Protein AF-A0A520G5V6-F1 (afdb_monomer)

Nearest PDB structures (foldseek):
  8j1g-assembly1_B  TM=3.583E-01  e=1.622E+00  Pseudomonas veronii

Mean predicted aligned error: 6.45 Å

Sequence (136 aa):
MSGLYSGSQRVTHGFELHCASPEGSSPAEPNNLEINFSGGDNFHLTTLTKAVCTDTAAIQQPPSAPFDTFDGAGTGTFNGQPAAITFTFTDGGEPGNPNDTALFIITQAGQTVVSCGEAPLTFGNHQAHKATGSKQ

pLDDT: mean 86.4, std 15.44, range [33.69, 98.69]

Radius of gyration: 15.22 Å; Cα contacts (8 Å, |Δi|>4): 307; chains: 1; bounding box: 38×39×38 Å

Structure (mmCIF, N/CA/C/O backbone):
data_AF-A0A520G5V6-F1
#
_entry.id   AF-A0A520G5V6-F1
#
loop_
_atom_site.group_PDB
_atom_site.id
_atom_site.type_symbol
_atom_site.label_atom_id
_atom_site.label_alt_id
_atom_site.label_comp_id
_atom_site.label_asym_id
_atom_site.label_entity_id
_atom_site.label_seq_id
_atom_site.pdbx_PDB_ins_code
_atom_site.Cartn_x
_atom_site.Cartn_y
_atom_site.Cartn_z
_atom_site.occupancy
_atom_site.B_iso_or_equiv
_atom_site.auth_seq_id
_atom_site.auth_comp_id
_atom_site.auth_asym_id
_atom_site.auth_atom_id
_atom_site.pdbx_PDB_model_num
ATOM 1 N N . MET A 1 1 ? -16.412 9.996 18.252 1.00 33.69 1 MET A N 1
ATOM 2 C CA . MET A 1 1 ? -15.434 11.096 18.143 1.00 33.69 1 MET A CA 1
ATOM 3 C C . MET A 1 1 ? -14.236 10.512 17.402 1.00 33.69 1 MET A C 1
ATOM 5 O O . MET A 1 1 ? -13.410 9.868 18.027 1.00 33.69 1 MET A O 1
ATOM 9 N N . SER A 1 2 ? -14.241 10.560 16.068 1.00 42.12 2 SER A N 1
ATOM 10 C CA . SER A 1 2 ? -13.160 10.018 15.233 1.00 42.12 2 SER A CA 1
ATOM 11 C C . SER A 1 2 ? -12.057 11.067 15.153 1.00 42.12 2 SER A C 1
ATOM 13 O O . SER A 1 2 ? -12.166 12.033 14.400 1.00 42.12 2 SER A O 1
ATOM 15 N N . GLY A 1 3 ? -11.049 10.935 16.011 1.00 55.25 3 GLY A N 1
ATOM 16 C CA . GLY A 1 3 ? -9.831 11.721 15.881 1.00 55.25 3 GLY A CA 1
ATOM 17 C C . GLY A 1 3 ? -9.056 11.218 14.671 1.00 55.25 3 GLY A C 1
ATOM 18 O O . GLY A 1 3 ? -8.812 10.021 14.563 1.00 55.25 3 GLY A O 1
ATOM 19 N N . LEU A 1 4 ? -8.689 12.120 13.764 1.00 57.88 4 LEU A N 1
ATOM 20 C CA . LEU A 1 4 ? -7.636 11.841 12.794 1.00 57.88 4 LEU A CA 1
ATOM 21 C C . LEU A 1 4 ? -6.352 11.588 13.586 1.00 57.88 4 LEU A C 1
ATOM 23 O O . LEU A 1 4 ? -5.939 12.462 14.355 1.00 57.88 4 LEU A O 1
ATOM 27 N N . TYR A 1 5 ? -5.724 10.426 13.416 1.00 59.94 5 TYR A N 1
ATOM 28 C CA . TYR A 1 5 ? -4.420 10.163 14.022 1.00 59.94 5 TYR A CA 1
ATOM 29 C C . TYR A 1 5 ? -3.412 11.184 13.469 1.00 59.94 5 TYR A C 1
ATOM 31 O O . TYR A 1 5 ? -3.027 11.124 12.305 1.00 59.94 5 TYR A O 1
ATOM 39 N N . SER A 1 6 ? -3.049 12.173 14.293 1.00 54.84 6 SER A N 1
ATOM 40 C CA . SER A 1 6 ? -2.162 13.288 13.940 1.00 54.84 6 SER A CA 1
ATOM 41 C C . SER A 1 6 ? -1.022 13.359 14.957 1.00 54.84 6 SER A C 1
ATOM 43 O O . SER A 1 6 ? -1.261 13.639 16.131 1.00 54.84 6 SER A O 1
ATOM 45 N N . GLY A 1 7 ? 0.214 13.088 14.528 1.00 65.06 7 GLY A N 1
ATOM 46 C CA . GLY A 1 7 ? 1.412 13.153 15.373 1.00 65.06 7 GLY A CA 1
ATOM 47 C C . GLY A 1 7 ? 2.575 12.304 14.845 1.00 65.06 7 GLY A C 1
ATOM 48 O O . GLY A 1 7 ? 2.397 11.499 13.934 1.00 65.06 7 GLY A O 1
ATOM 49 N N . SER A 1 8 ? 3.769 12.467 15.427 1.00 70.12 8 SER A N 1
ATOM 50 C CA . SER A 1 8 ? 4.944 11.637 15.118 1.00 70.12 8 SER A CA 1
ATOM 51 C C . SER A 1 8 ? 4.817 10.266 15.782 1.00 70.12 8 SER A C 1
ATOM 53 O O . SER A 1 8 ? 5.348 10.033 16.868 1.00 70.12 8 SER A O 1
ATOM 55 N N . GLN A 1 9 ? 4.076 9.367 15.143 1.00 85.31 9 GLN A N 1
ATOM 56 C CA . GLN A 1 9 ? 3.947 7.974 15.557 1.00 85.31 9 GLN A CA 1
ATOM 57 C C . GLN A 1 9 ? 4.876 7.097 14.717 1.00 85.31 9 GLN A C 1
ATOM 59 O O . GLN A 1 9 ? 5.009 7.306 13.512 1.00 85.31 9 GLN A O 1
ATOM 64 N N . ARG A 1 10 ? 5.516 6.097 15.336 1.00 90.69 10 ARG A N 1
ATOM 65 C CA . ARG A 1 10 ? 6.250 5.095 14.557 1.00 90.69 10 ARG A CA 1
ATOM 66 C C . ARG A 1 10 ? 5.232 4.185 13.879 1.00 90.69 10 ARG A C 1
ATOM 68 O O . ARG A 1 10 ? 4.435 3.540 14.560 1.00 90.69 10 ARG A O 1
ATOM 75 N N . VAL A 1 11 ? 5.309 4.143 12.557 1.00 93.88 11 VAL A N 1
ATOM 76 C CA . VAL A 1 11 ? 4.540 3.253 11.691 1.00 93.88 11 VAL A CA 1
ATOM 77 C C . VAL A 1 11 ? 5.486 2.185 11.158 1.00 93.88 11 VAL A C 1
ATOM 79 O O . VAL A 1 11 ? 6.629 2.481 10.813 1.00 93.88 11 VAL A O 1
ATOM 82 N N . THR A 1 12 ? 5.027 0.942 11.119 1.00 96.00 12 THR A N 1
ATOM 83 C CA . THR A 1 12 ? 5.738 -0.163 10.467 1.00 96.00 12 THR A CA 1
ATOM 84 C C . THR A 1 12 ? 4.767 -0.995 9.668 1.00 96.00 12 THR A C 1
ATOM 86 O O . THR A 1 12 ? 3.623 -1.153 10.087 1.00 96.00 12 THR A O 1
ATOM 89 N N . HIS A 1 13 ? 5.238 -1.611 8.599 1.00 97.25 13 HIS A N 1
A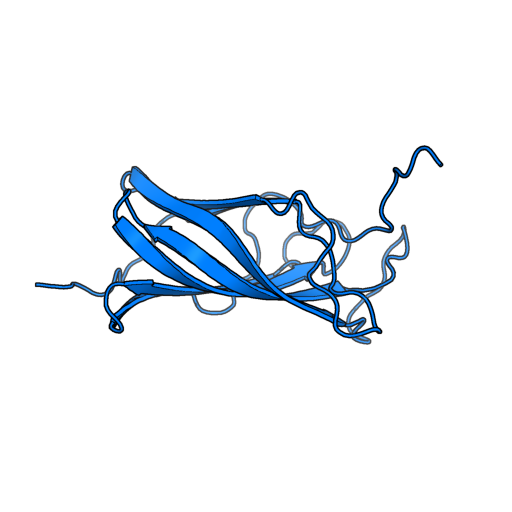TOM 90 C CA . HIS A 1 13 ? 4.424 -2.488 7.777 1.00 97.25 13 HIS A CA 1
ATOM 91 C C . HIS A 1 13 ? 5.215 -3.699 7.300 1.00 97.25 13 HIS A C 1
ATOM 93 O O . HIS A 1 13 ? 6.445 -3.692 7.280 1.00 97.25 13 HIS A O 1
ATOM 99 N N . GLY A 1 14 ? 4.480 -4.748 6.954 1.00 97.62 14 GLY A N 1
ATOM 100 C CA . GLY A 1 14 ? 4.992 -5.949 6.307 1.00 97.62 14 GLY A CA 1
ATOM 101 C C . GLY A 1 14 ? 3.966 -6.442 5.298 1.00 97.62 14 GLY A C 1
ATOM 102 O O . GLY A 1 14 ? 2.762 -6.303 5.529 1.00 97.62 14 GLY A O 1
ATOM 103 N N . PHE A 1 15 ? 4.430 -6.966 4.168 1.00 97.50 15 PHE A N 1
ATOM 104 C CA . PHE A 1 15 ? 3.547 -7.325 3.068 1.00 97.50 15 PHE A CA 1
ATOM 105 C C . PHE A 1 15 ? 4.124 -8.412 2.160 1.00 97.50 15 PHE A C 1
ATOM 107 O O . PHE A 1 15 ? 5.335 -8.599 2.077 1.00 97.50 15 PHE A O 1
ATOM 114 N N . GLU A 1 16 ? 3.215 -9.081 1.457 1.00 96.00 16 GLU A N 1
ATOM 115 C CA . GLU A 1 16 ? 3.443 -9.889 0.258 1.00 96.00 16 GLU A CA 1
ATOM 116 C C . GLU A 1 16 ? 2.271 -9.574 -0.673 1.00 96.00 16 GLU A C 1
ATOM 118 O O . GLU A 1 16 ? 1.125 -9.862 -0.331 1.00 96.00 16 GLU A O 1
ATOM 123 N N . LEU A 1 17 ? 2.530 -8.900 -1.792 1.00 96.00 17 LEU A N 1
ATOM 124 C CA . LEU A 1 17 ? 1.488 -8.389 -2.683 1.00 96.00 17 LEU A CA 1
ATOM 125 C C . LEU A 1 17 ? 1.826 -8.739 -4.125 1.00 96.00 17 LEU A C 1
ATOM 127 O O . LEU A 1 17 ? 2.956 -8.544 -4.574 1.00 96.00 17 LEU A O 1
ATOM 131 N N . HIS A 1 18 ? 0.829 -9.209 -4.863 1.00 94.50 18 HIS A N 1
ATOM 132 C CA . HIS A 1 18 ? 0.975 -9.555 -6.268 1.00 94.50 18 HIS A CA 1
ATOM 133 C C . HIS A 1 18 ? 0.348 -8.486 -7.156 1.00 94.50 18 HIS A C 1
ATOM 135 O O . HIS A 1 18 ? -0.721 -7.954 -6.864 1.00 94.50 18 HIS A O 1
ATOM 141 N N . CYS A 1 19 ? 1.000 -8.185 -8.276 1.00 93.19 19 CYS A N 1
ATOM 142 C CA . CYS A 1 19 ? 0.432 -7.324 -9.307 1.00 93.19 19 CYS A CA 1
ATOM 143 C C . CYS A 1 19 ? -0.841 -7.946 -9.896 1.00 93.19 19 CYS A C 1
ATOM 145 O O . CYS A 1 19 ? -0.958 -9.170 -10.022 1.00 93.19 19 CYS A O 1
ATOM 147 N N . ALA A 1 20 ? -1.781 -7.104 -10.318 1.00 89.81 20 ALA A N 1
ATOM 148 C CA . ALA A 1 20 ? -2.901 -7.551 -11.130 1.00 89.81 20 ALA A CA 1
ATOM 149 C C . ALA A 1 20 ? -2.388 -8.076 -12.480 1.00 89.81 20 ALA A C 1
ATOM 151 O O . ALA A 1 20 ? -1.459 -7.521 -13.072 1.00 89.81 20 ALA A O 1
ATOM 152 N N . SER A 1 21 ? -3.011 -9.143 -12.980 1.00 77.69 21 SER A N 1
ATOM 153 C CA . SER A 1 21 ? -2.712 -9.647 -14.319 1.00 77.69 21 SER A CA 1
ATOM 154 C C . SER A 1 21 ? -3.224 -8.658 -15.377 1.00 77.69 21 SER A C 1
ATOM 156 O O . SER A 1 21 ? -4.299 -8.076 -15.190 1.00 77.69 21 SER A O 1
ATOM 158 N N . PRO A 1 22 ? -2.532 -8.498 -16.520 1.00 64.62 22 PRO A N 1
ATOM 159 C CA . PRO A 1 22 ? -2.975 -7.631 -17.615 1.00 64.62 22 PRO A CA 1
ATOM 160 C C . PRO A 1 22 ? -4.363 -7.978 -18.186 1.00 64.62 22 PRO A C 1
ATOM 162 O O . PRO A 1 22 ? -4.961 -7.144 -18.858 1.00 64.62 22 PRO A O 1
ATOM 165 N N . GLU A 1 23 ? -4.912 -9.162 -17.896 1.00 63.50 23 GLU A N 1
ATOM 166 C CA . GLU A 1 23 ? -6.243 -9.587 -18.363 1.00 63.50 23 GLU A CA 1
ATOM 167 C C . GLU A 1 23 ? -7.410 -9.108 -17.474 1.00 63.50 23 GLU A C 1
ATOM 169 O O . GLU A 1 23 ? -8.545 -9.554 -17.632 1.00 63.50 23 GLU A O 1
ATOM 174 N N . GLY A 1 24 ? -7.161 -8.197 -16.526 1.00 57.94 24 GLY A N 1
ATOM 175 C CA . GLY A 1 24 ? -8.205 -7.655 -15.646 1.00 57.94 24 GLY A CA 1
ATOM 176 C C . GLY A 1 24 ? -8.715 -8.654 -14.604 1.00 57.94 24 GLY A C 1
ATOM 177 O O . GLY A 1 24 ? -9.768 -8.439 -14.002 1.00 57.94 24 GLY A O 1
ATOM 178 N N . SER A 1 25 ? -7.984 -9.748 -14.386 1.00 66.94 25 SER A N 1
ATOM 179 C CA . SER A 1 25 ? -8.268 -10.703 -13.321 1.00 66.94 25 SER A CA 1
ATOM 180 C C . SER A 1 25 ? -7.796 -10.172 -11.967 1.00 66.94 25 SER A C 1
ATOM 182 O O . SER A 1 25 ? -6.867 -9.364 -11.887 1.00 66.94 25 SER A O 1
ATOM 184 N N . SER A 1 26 ? -8.412 -10.670 -10.892 1.00 76.69 26 SER A N 1
ATOM 185 C CA . SER A 1 26 ? -7.944 -10.434 -9.525 1.00 76.69 26 SER A CA 1
ATOM 186 C C . SER A 1 26 ? -6.442 -10.744 -9.392 1.00 76.69 26 SER A C 1
ATOM 188 O O . SER A 1 26 ? -5.954 -11.650 -10.081 1.00 76.69 26 SER A O 1
ATOM 190 N N . PRO A 1 27 ? -5.706 -10.008 -8.538 1.00 85.00 27 PRO A N 1
ATOM 191 C CA . PRO A 1 27 ? -4.310 -10.314 -8.241 1.00 85.00 27 PRO A CA 1
ATOM 192 C C . PRO A 1 27 ? -4.151 -11.763 -7.776 1.00 85.00 27 PRO A C 1
ATOM 194 O O . PRO A 1 27 ? -5.056 -12.316 -7.150 1.00 85.00 27 PRO A O 1
ATOM 197 N N . ALA A 1 28 ? -3.014 -12.384 -8.090 1.00 87.38 28 ALA A N 1
ATOM 198 C CA . ALA A 1 28 ? -2.730 -13.730 -7.603 1.00 87.38 28 ALA A CA 1
ATOM 199 C C . ALA A 1 28 ? -2.690 -13.737 -6.067 1.00 87.38 28 ALA A C 1
ATOM 201 O O . ALA A 1 28 ? -2.189 -12.800 -5.453 1.00 87.38 28 ALA A O 1
ATOM 202 N N . GLU A 1 29 ? -3.230 -14.783 -5.450 1.00 89.56 29 GLU A N 1
ATOM 203 C CA . GLU A 1 29 ? -3.151 -14.981 -4.002 1.00 89.56 29 GLU A CA 1
ATOM 204 C C . GLU A 1 29 ? -1.884 -15.776 -3.629 1.00 89.56 29 GLU A C 1
ATOM 206 O O . GLU A 1 29 ? -1.428 -16.596 -4.435 1.00 89.56 29 GLU A O 1
ATOM 211 N N . PRO A 1 30 ? -1.344 -15.595 -2.409 1.00 92.88 30 PRO A N 1
ATOM 212 C CA . PRO A 1 30 ? -1.879 -14.763 -1.324 1.00 92.88 30 PRO A CA 1
ATOM 213 C C . PRO A 1 30 ? -1.576 -13.263 -1.484 1.00 92.88 30 PRO A C 1
ATOM 215 O O . PRO A 1 30 ? -0.589 -12.892 -2.107 1.00 92.88 30 PRO A O 1
ATOM 218 N N . ASN A 1 31 ? -2.396 -12.398 -0.884 1.00 95.44 31 ASN A N 1
ATOM 219 C CA . ASN A 1 31 ? -2.091 -10.974 -0.708 1.00 95.44 31 ASN A CA 1
ATOM 220 C C . ASN A 1 31 ? -2.190 -10.578 0.768 1.00 95.44 31 ASN A C 1
ATOM 222 O O . ASN A 1 31 ? -3.276 -10.536 1.341 1.00 95.44 31 ASN A O 1
ATOM 226 N N . ASN A 1 32 ? -1.051 -10.248 1.374 1.00 97.19 32 ASN A N 1
ATOM 227 C CA . ASN A 1 32 ? -0.930 -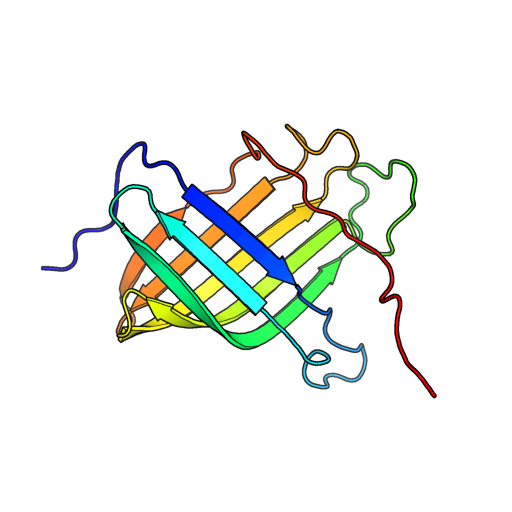9.894 2.782 1.00 97.19 32 ASN A CA 1
ATOM 228 C C . ASN A 1 32 ? -0.408 -8.463 2.923 1.00 97.19 32 ASN A C 1
ATOM 230 O O . ASN A 1 32 ? 0.582 -8.091 2.297 1.00 97.19 32 ASN A O 1
ATOM 234 N N . LEU A 1 33 ? -1.033 -7.678 3.797 1.00 98.62 33 LEU A N 1
ATOM 235 C CA . LEU A 1 33 ? -0.509 -6.394 4.253 1.00 98.62 33 LEU A CA 1
ATOM 236 C C . LEU A 1 33 ? -0.934 -6.177 5.702 1.00 98.62 33 LEU A C 1
ATOM 238 O O . LEU A 1 33 ? -2.122 -6.213 6.017 1.00 98.62 33 LEU A O 1
ATOM 242 N N . GLU A 1 34 ? 0.047 -5.902 6.552 1.00 98.56 34 GLU A N 1
ATOM 243 C CA . GLU A 1 34 ? -0.150 -5.473 7.930 1.00 98.56 34 GLU A CA 1
ATOM 244 C C . GLU A 1 34 ? 0.517 -4.113 8.133 1.00 98.56 34 GLU A C 1
ATOM 246 O O . GLU A 1 34 ? 1.688 -3.944 7.788 1.00 98.56 34 GLU A O 1
ATOM 251 N N . ILE A 1 35 ? -0.200 -3.159 8.728 1.00 98.06 35 ILE A N 1
ATOM 252 C CA . ILE A 1 35 ? 0.339 -1.861 9.152 1.00 98.06 35 ILE A CA 1
ATOM 253 C C . ILE A 1 35 ? 0.121 -1.718 10.652 1.00 98.06 35 ILE A C 1
ATOM 255 O O . ILE A 1 35 ? -1.003 -1.805 11.132 1.00 98.06 35 ILE A O 1
ATOM 259 N N . ASN A 1 36 ? 1.192 -1.454 11.389 1.00 97.12 36 ASN A N 1
ATOM 260 C CA . ASN A 1 36 ? 1.193 -1.320 12.839 1.00 97.12 36 ASN A CA 1
ATOM 261 C C . ASN A 1 36 ? 1.611 0.087 13.251 1.00 97.12 36 ASN A C 1
ATOM 263 O O . ASN A 1 36 ? 2.563 0.657 12.707 1.00 97.12 36 ASN A O 1
ATOM 267 N N . PHE A 1 37 ? 0.946 0.603 14.277 1.00 94.75 37 PHE A N 1
ATOM 268 C CA . PHE A 1 37 ? 1.211 1.906 14.865 1.00 94.75 37 PHE A CA 1
ATOM 269 C C . PHE A 1 37 ? 1.740 1.720 16.287 1.00 94.75 37 PHE A C 1
ATOM 271 O O . PHE A 1 37 ? 1.252 0.880 17.040 1.00 94.75 37 PHE A O 1
ATOM 278 N N . SER A 1 38 ? 2.714 2.527 16.718 1.00 91.69 38 SER A N 1
ATOM 279 C CA . SER A 1 38 ? 3.333 2.368 18.048 1.00 91.69 38 SER A CA 1
ATOM 280 C C . SER A 1 38 ? 2.385 2.542 19.244 1.00 91.69 38 SER A C 1
ATOM 282 O O . SER A 1 38 ? 2.785 2.278 20.372 1.00 91.69 38 SER A O 1
ATOM 284 N N . GLY A 1 39 ? 1.152 3.004 19.016 1.00 88.12 39 GLY A N 1
ATOM 285 C CA . GLY A 1 39 ? 0.084 3.070 20.019 1.00 88.12 39 GLY A CA 1
ATOM 286 C C . GLY A 1 39 ? -0.679 1.755 20.212 1.00 88.12 39 GLY A C 1
ATOM 287 O O . GLY A 1 39 ? -1.530 1.690 21.091 1.00 88.12 39 GLY A O 1
ATOM 288 N N . GLY A 1 40 ? -0.371 0.720 19.423 1.00 92.56 40 GLY A N 1
ATOM 289 C CA . GLY A 1 40 ? -1.048 -0.579 19.443 1.00 92.56 40 GLY A CA 1
ATOM 290 C C . GLY A 1 40 ? -2.176 -0.715 18.421 1.00 92.56 40 GLY A C 1
ATOM 291 O O . GLY A 1 40 ? -2.722 -1.806 18.290 1.00 92.56 40 GLY A O 1
ATOM 292 N N . ASP A 1 41 ? -2.506 0.355 17.694 1.00 95.12 41 ASP A N 1
ATOM 293 C CA . ASP A 1 41 ? -3.440 0.276 16.574 1.00 95.12 41 ASP A CA 1
ATOM 294 C C . ASP A 1 41 ? -2.827 -0.516 15.407 1.00 95.12 41 ASP A C 1
ATOM 296 O O . ASP A 1 41 ? -1.607 -0.481 15.195 1.00 95.12 41 ASP A O 1
ATOM 300 N N . ASN A 1 42 ? -3.666 -1.190 14.620 1.00 97.50 42 ASN A N 1
ATOM 301 C CA . ASN A 1 42 ? -3.233 -1.928 13.438 1.00 97.50 42 ASN A CA 1
ATOM 302 C C . ASN A 1 42 ? -4.282 -1.934 12.316 1.00 97.50 42 ASN A C 1
ATOM 304 O O . ASN A 1 42 ? -5.490 -1.901 12.557 1.00 97.50 42 ASN A O 1
ATOM 308 N N . PHE A 1 43 ? -3.804 -2.011 11.076 1.00 98.56 43 PHE A N 1
ATOM 309 C CA . PHE A 1 43 ? -4.601 -2.366 9.909 1.00 98.56 43 PHE A CA 1
ATOM 310 C C . PHE A 1 43 ? -4.136 -3.710 9.358 1.00 98.56 43 PHE A C 1
ATOM 312 O O . PHE A 1 43 ? -2.949 -3.876 9.084 1.00 98.56 43 PHE A O 1
ATOM 319 N N . HIS A 1 44 ? -5.093 -4.601 9.120 1.00 98.69 44 HIS A N 1
ATOM 320 C CA . HIS A 1 44 ? -4.887 -5.896 8.488 1.00 98.69 44 HIS A CA 1
ATOM 321 C C . HIS A 1 44 ? -5.687 -5.980 7.190 1.00 98.69 44 HIS A C 1
ATOM 323 O O . HIS A 1 44 ? -6.914 -5.844 7.215 1.00 98.69 44 HIS A O 1
ATOM 329 N N . LEU A 1 45 ? -5.017 -6.210 6.062 1.00 98.69 45 LEU A N 1
ATOM 330 C CA . LEU A 1 45 ? -5.665 -6.408 4.768 1.00 98.69 45 LEU A CA 1
ATOM 331 C C . LEU A 1 45 ? -6.312 -7.795 4.698 1.00 98.69 45 LEU A C 1
ATOM 333 O O . LEU A 1 45 ? -5.662 -8.796 4.971 1.00 98.69 45 LEU A O 1
ATOM 337 N N . THR A 1 46 ? -7.573 -7.858 4.270 1.00 97.94 46 THR A N 1
ATOM 338 C CA . THR A 1 46 ? -8.278 -9.127 4.017 1.00 97.94 46 THR A CA 1
ATOM 339 C C . THR A 1 46 ? -8.580 -9.356 2.542 1.00 97.94 46 THR A C 1
ATOM 341 O O . THR A 1 46 ? -8.798 -10.489 2.123 1.00 97.94 46 THR A O 1
ATOM 344 N N . THR A 1 47 ? -8.653 -8.296 1.736 1.00 96.56 47 THR A N 1
ATOM 345 C CA . THR A 1 47 ? -8.890 -8.409 0.293 1.00 96.56 47 THR A CA 1
ATOM 346 C C . THR A 1 47 ? -8.201 -7.273 -0.438 1.00 96.56 47 THR A C 1
ATOM 348 O O . THR A 1 47 ? -8.496 -6.101 -0.197 1.00 96.56 47 THR A O 1
ATOM 351 N N . LEU A 1 48 ? -7.323 -7.624 -1.373 1.00 97.00 48 LEU A N 1
ATOM 352 C CA . LEU A 1 48 ? -6.713 -6.684 -2.301 1.00 97.00 48 LEU A CA 1
ATOM 353 C C . LEU A 1 48 ? -7.635 -6.489 -3.511 1.00 97.00 48 LEU A C 1
ATOM 355 O O . LEU A 1 48 ? -7.932 -7.429 -4.242 1.00 97.00 48 LEU A O 1
ATOM 359 N N . THR A 1 49 ? -8.109 -5.265 -3.725 1.00 94.62 49 THR A N 1
ATOM 360 C CA . THR A 1 49 ? -9.065 -4.934 -4.797 1.00 94.62 49 THR A CA 1
ATOM 361 C C . THR A 1 49 ? -8.429 -4.181 -5.964 1.00 94.62 49 THR A C 1
ATOM 363 O O . THR A 1 49 ? -8.998 -4.140 -7.050 1.00 94.62 49 THR A O 1
ATOM 366 N N . LYS A 1 50 ? -7.259 -3.569 -5.754 1.00 94.31 50 LYS A N 1
ATOM 367 C CA . LYS A 1 50 ? -6.437 -2.925 -6.786 1.00 94.31 50 LYS A CA 1
ATOM 368 C C . LYS A 1 50 ? -4.976 -3.282 -6.526 1.00 94.31 50 LYS A C 1
ATOM 370 O O . LYS A 1 50 ? -4.543 -3.217 -5.380 1.00 94.31 50 LYS A O 1
ATOM 375 N N . ALA A 1 51 ? -4.251 -3.616 -7.588 1.00 95.50 51 ALA A N 1
ATOM 376 C CA . ALA A 1 51 ? -2.827 -3.935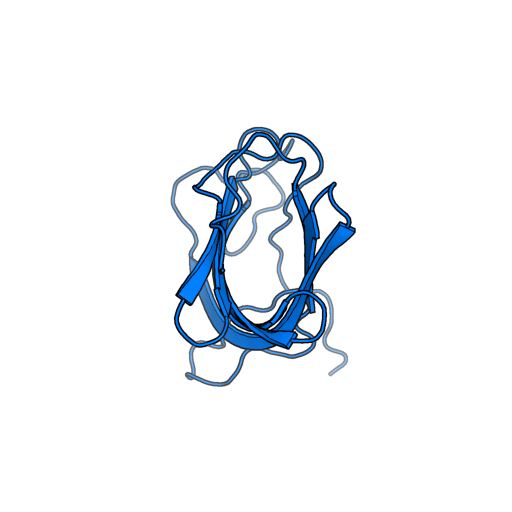 -7.552 1.00 95.50 51 ALA A CA 1
ATOM 377 C C . ALA A 1 51 ? -2.159 -3.511 -8.866 1.00 95.50 51 ALA A C 1
ATOM 379 O O . ALA A 1 51 ? -1.902 -4.332 -9.746 1.00 95.50 51 ALA A O 1
ATOM 380 N N . VAL A 1 52 ? -1.970 -2.209 -9.054 1.00 93.69 52 VAL A N 1
ATOM 381 C CA . VAL A 1 52 ? -1.341 -1.687 -10.271 1.00 93.69 52 VAL A CA 1
ATOM 382 C C . VAL A 1 52 ? 0.154 -1.560 -10.017 1.00 93.69 52 VAL A C 1
ATOM 384 O O . VAL A 1 52 ? 0.557 -0.837 -9.116 1.00 93.69 52 VAL A O 1
ATOM 387 N N . CYS A 1 53 ? 0.956 -2.259 -10.812 1.00 93.12 53 CYS A N 1
ATOM 388 C CA . CYS A 1 53 ? 2.410 -2.190 -10.745 1.00 93.12 53 CYS A CA 1
ATOM 389 C C . CYS A 1 53 ? 2.945 -1.417 -11.944 1.00 93.12 53 CYS A C 1
ATOM 391 O O . CYS A 1 53 ? 2.588 -1.725 -13.085 1.00 93.12 53 CYS A O 1
ATOM 393 N N . THR A 1 54 ? 3.803 -0.438 -11.692 1.00 91.44 54 THR A N 1
ATOM 394 C CA . THR A 1 54 ? 4.438 0.371 -12.734 1.00 91.44 54 THR A CA 1
ATOM 395 C C . THR A 1 54 ? 5.940 0.414 -12.523 1.00 91.44 54 THR A C 1
ATOM 397 O O . THR A 1 54 ? 6.401 0.534 -11.395 1.00 91.44 54 THR A O 1
ATOM 400 N N . ASP A 1 55 ? 6.686 0.318 -13.618 1.00 89.06 55 ASP A N 1
ATOM 401 C CA . ASP A 1 55 ? 8.121 0.590 -13.658 1.00 89.06 55 ASP A CA 1
ATOM 402 C C . ASP A 1 55 ? 8.298 2.067 -14.014 1.00 89.06 55 ASP A C 1
ATOM 404 O O . ASP A 1 55 ? 7.985 2.483 -15.138 1.00 89.06 55 ASP A O 1
ATOM 408 N N . THR A 1 56 ? 8.693 2.890 -13.046 1.00 77.69 56 THR A N 1
ATOM 409 C CA . THR A 1 56 ? 9.022 4.290 -13.304 1.00 77.69 56 THR A CA 1
ATOM 410 C C . THR A 1 56 ? 10.506 4.415 -13.650 1.00 77.69 56 THR A C 1
ATOM 412 O O . THR A 1 56 ? 11.336 3.583 -13.307 1.00 77.69 56 THR A O 1
ATOM 415 N N . ALA A 1 57 ? 10.897 5.465 -14.372 1.00 66.25 57 ALA A N 1
ATOM 416 C CA . ALA A 1 57 ? 12.298 5.646 -14.772 1.00 66.25 57 ALA A CA 1
ATOM 417 C C . ALA A 1 57 ? 13.239 5.992 -13.590 1.00 66.25 57 ALA A C 1
ATOM 419 O O . ALA A 1 57 ? 14.361 6.448 -13.819 1.00 66.25 57 ALA A O 1
ATOM 420 N N . ALA A 1 58 ? 12.768 5.873 -12.344 1.00 60.47 58 ALA A N 1
ATOM 421 C CA . ALA A 1 58 ? 13.259 6.655 -11.224 1.00 60.47 58 ALA A CA 1
ATOM 422 C C . ALA A 1 58 ? 14.477 6.077 -10.501 1.00 60.47 58 ALA A C 1
ATOM 424 O O . ALA A 1 58 ? 15.127 6.896 -9.872 1.00 60.47 58 ALA A O 1
ATOM 425 N N . ILE A 1 59 ? 14.831 4.784 -10.623 1.00 56.84 59 ILE A N 1
ATOM 426 C CA . ILE A 1 59 ? 16.160 4.171 -10.349 1.00 56.84 59 ILE A CA 1
ATOM 427 C C . ILE A 1 59 ? 16.011 2.635 -10.439 1.00 56.84 59 ILE A C 1
ATOM 429 O O . ILE A 1 59 ? 15.245 2.054 -9.687 1.00 56.84 59 ILE A O 1
ATOM 433 N N . GLN A 1 60 ? 16.772 1.953 -11.309 1.00 56.78 60 GLN A N 1
ATOM 434 C CA . GLN A 1 60 ? 16.920 0.486 -11.253 1.00 56.78 60 GLN A CA 1
ATOM 435 C C . GLN A 1 60 ? 18.320 0.118 -10.746 1.00 56.78 60 GLN A C 1
ATOM 437 O O . GLN A 1 60 ? 19.310 0.280 -11.464 1.00 56.78 60 GLN A O 1
ATOM 442 N N . GLN A 1 61 ? 18.402 -0.385 -9.512 1.00 60.28 61 GLN A N 1
ATOM 443 C CA . GLN A 1 61 ? 19.589 -1.062 -8.980 1.00 60.28 61 GLN A CA 1
ATOM 444 C C . GLN A 1 61 ? 19.439 -2.589 -9.155 1.00 60.28 61 GLN A C 1
ATOM 446 O O . GLN A 1 61 ? 18.326 -3.088 -9.317 1.00 60.28 61 GLN A O 1
ATOM 451 N N . PRO A 1 62 ? 20.538 -3.358 -9.236 1.00 63.03 62 PRO A N 1
ATOM 452 C CA . PRO A 1 62 ? 20.462 -4.813 -9.336 1.00 63.03 62 PRO A CA 1
ATOM 453 C C . PRO A 1 62 ? 20.046 -5.470 -7.997 1.00 63.03 62 PRO A C 1
ATOM 455 O O . PRO A 1 62 ? 20.692 -5.190 -6.989 1.00 63.03 62 PRO A O 1
ATOM 458 N N . PRO A 1 63 ? 19.113 -6.451 -8.001 1.00 68.75 63 PRO A N 1
ATOM 459 C CA . PRO A 1 63 ? 18.538 -7.101 -9.178 1.00 68.75 63 PRO A CA 1
ATOM 460 C C . PRO A 1 63 ? 17.399 -6.298 -9.816 1.00 68.75 63 PRO A C 1
ATOM 462 O O . PRO A 1 63 ? 16.485 -5.840 -9.149 1.00 68.75 63 PRO A O 1
ATOM 465 N N . SER A 1 64 ? 17.417 -6.217 -11.149 1.00 78.00 64 SER A N 1
ATOM 466 C CA . SER A 1 64 ? 16.349 -5.561 -11.909 1.00 78.00 64 SER A CA 1
ATOM 467 C C . SER A 1 64 ? 14.998 -6.231 -11.636 1.00 78.00 64 SER A C 1
ATOM 469 O O . SER A 1 64 ? 14.817 -7.436 -11.867 1.00 78.00 64 SER A O 1
ATOM 471 N N . ALA A 1 65 ? 14.0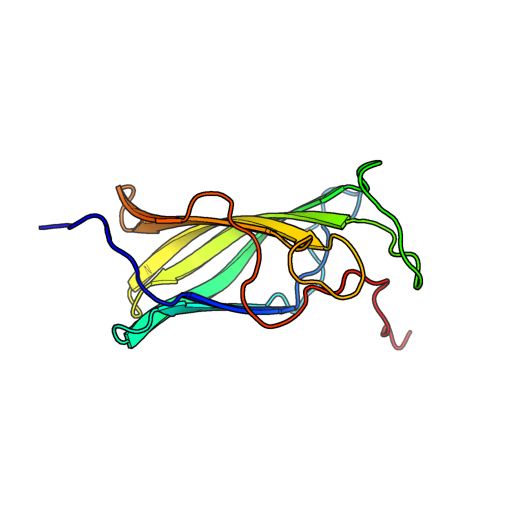57 -5.426 -11.155 1.00 86.25 65 ALA A N 1
ATOM 472 C CA . ALA A 1 65 ? 12.667 -5.785 -10.950 1.00 86.25 65 ALA A CA 1
ATOM 473 C C . ALA A 1 65 ? 11.814 -5.349 -12.156 1.00 86.25 65 ALA A C 1
ATOM 475 O O . ALA A 1 65 ? 12.190 -4.440 -12.892 1.00 86.25 65 ALA A O 1
ATOM 476 N N . PRO A 1 66 ? 10.663 -5.999 -12.402 1.00 87.69 66 PRO A N 1
ATOM 477 C CA . PRO A 1 66 ? 9.756 -5.602 -13.480 1.00 87.69 66 PRO A CA 1
ATOM 478 C C . PRO A 1 66 ? 8.905 -4.358 -13.159 1.00 87.69 66 PRO A C 1
ATOM 480 O O . PRO A 1 66 ? 8.140 -3.933 -14.021 1.00 87.69 66 PRO A O 1
ATOM 483 N N . PHE A 1 67 ? 8.973 -3.838 -11.931 1.00 90.00 67 PHE A N 1
ATOM 484 C CA . PHE A 1 67 ? 8.310 -2.619 -11.468 1.00 90.00 67 PHE A CA 1
ATOM 485 C C . PHE A 1 67 ? 9.053 -2.071 -10.244 1.00 90.00 67 PHE A C 1
ATOM 487 O O . PHE A 1 67 ? 9.757 -2.830 -9.578 1.00 90.00 67 PHE A O 1
ATOM 494 N N . ASP A 1 68 ? 8.841 -0.796 -9.935 1.00 91.19 68 ASP A N 1
ATOM 495 C CA . ASP A 1 68 ? 9.337 -0.137 -8.720 1.00 91.19 68 ASP A CA 1
ATOM 496 C C . ASP A 1 68 ? 8.190 0.399 -7.848 1.00 91.19 68 ASP A C 1
ATOM 498 O O . ASP A 1 68 ? 8.344 0.562 -6.645 1.00 91.19 68 ASP A O 1
ATOM 502 N N . THR A 1 69 ? 7.008 0.615 -8.428 1.00 93.62 69 THR A N 1
ATOM 503 C CA . THR A 1 69 ? 5.879 1.255 -7.755 1.00 93.62 69 THR A CA 1
ATOM 504 C C . THR A 1 69 ? 4.663 0.337 -7.739 1.00 93.62 69 THR A C 1
ATOM 506 O O . THR A 1 69 ? 4.247 -0.184 -8.779 1.00 93.62 69 THR A O 1
ATOM 509 N N . PHE A 1 70 ? 4.065 0.167 -6.559 1.00 95.56 70 PHE A N 1
ATOM 510 C CA . PHE A 1 70 ? 2.840 -0.593 -6.335 1.00 95.56 70 PHE A CA 1
ATOM 511 C C . PHE A 1 70 ? 1.717 0.318 -5.834 1.00 95.56 70 PHE A C 1
ATOM 513 O O . PHE A 1 70 ? 1.725 0.758 -4.685 1.00 95.56 70 PHE A O 1
ATOM 520 N N . ASP A 1 71 ? 0.706 0.529 -6.672 1.00 96.94 71 ASP A N 1
ATOM 521 C CA . ASP A 1 71 ? -0.523 1.242 -6.339 1.00 96.94 71 ASP A CA 1
ATOM 522 C C . ASP A 1 71 ? -1.638 0.269 -5.949 1.00 96.94 71 ASP A C 1
ATOM 524 O O . ASP A 1 71 ? -2.267 -0.392 -6.791 1.00 96.94 71 ASP A O 1
ATOM 528 N N . GLY A 1 72 ? -1.934 0.238 -4.655 1.00 97.19 72 GLY A N 1
ATOM 529 C CA . GLY A 1 72 ? -2.864 -0.689 -4.042 1.00 97.19 72 GLY A CA 1
ATOM 530 C C . GLY A 1 72 ? -4.141 -0.051 -3.504 1.00 97.19 72 GLY A C 1
ATOM 531 O O . GLY A 1 72 ? -4.193 1.112 -3.099 1.00 97.19 72 GLY A O 1
ATOM 532 N N . ALA A 1 73 ? -5.202 -0.851 -3.466 1.00 97.88 73 ALA A N 1
ATOM 533 C CA . ALA A 1 73 ? -6.394 -0.567 -2.675 1.00 97.88 73 ALA A CA 1
ATOM 534 C C . ALA A 1 73 ? -7.015 -1.876 -2.201 1.00 97.88 73 ALA A C 1
ATOM 536 O O . ALA A 1 73 ? -6.914 -2.892 -2.891 1.00 97.88 73 ALA A O 1
ATOM 537 N N . GLY A 1 74 ? -7.685 -1.852 -1.056 1.00 97.25 74 GLY A N 1
ATOM 538 C CA . GLY A 1 74 ? -8.327 -3.045 -0.530 1.00 97.25 74 GLY A CA 1
ATOM 539 C C . GLY A 1 74 ? -9.205 -2.803 0.683 1.00 97.25 74 GLY A C 1
ATOM 540 O O . GLY A 1 74 ? -9.328 -1.686 1.191 1.00 97.25 74 GLY A O 1
ATOM 541 N N . THR A 1 75 ? -9.814 -3.885 1.148 1.00 98.31 75 THR A N 1
ATOM 542 C CA . THR A 1 75 ? -10.591 -3.930 2.386 1.00 98.31 75 THR A CA 1
ATOM 543 C C . THR A 1 75 ? -9.874 -4.763 3.429 1.00 98.31 75 THR A C 1
ATOM 545 O O . THR A 1 75 ? -9.074 -5.645 3.113 1.00 98.31 75 THR A O 1
ATOM 548 N N . GLY A 1 76 ? -10.173 -4.481 4.686 1.00 98.31 76 GLY A N 1
ATOM 549 C CA . GLY A 1 76 ? -9.522 -5.117 5.809 1.00 98.31 76 GLY A CA 1
ATOM 550 C C . GLY A 1 76 ? -10.191 -4.767 7.122 1.00 98.31 76 GLY A C 1
ATOM 551 O O . GLY A 1 76 ? -11.364 -4.381 7.171 1.00 98.31 76 GLY A O 1
ATOM 552 N N . THR A 1 77 ? -9.416 -4.864 8.191 1.00 98.50 77 THR A N 1
ATOM 553 C CA . THR A 1 77 ? -9.832 -4.412 9.513 1.00 98.50 77 THR A CA 1
ATOM 554 C C . THR A 1 77 ? -8.847 -3.407 10.075 1.00 98.50 77 THR A C 1
ATOM 556 O O . THR A 1 77 ? -7.651 -3.675 10.072 1.00 98.50 77 THR A O 1
ATOM 559 N N . PHE A 1 78 ? -9.347 -2.299 10.615 1.00 98.06 78 PHE A N 1
ATOM 560 C CA . PHE A 1 78 ? -8.591 -1.405 11.487 1.00 98.06 78 PHE A CA 1
ATOM 561 C C . PHE A 1 78 ? -9.032 -1.663 12.928 1.00 98.06 78 PHE A C 1
ATOM 563 O O . PHE A 1 78 ? -10.216 -1.520 13.242 1.00 98.06 78 PHE A O 1
ATOM 570 N N . ASN A 1 79 ? -8.121 -2.123 13.787 1.00 96.94 79 ASN A N 1
ATOM 571 C CA . ASN A 1 79 ? -8.422 -2.542 15.163 1.00 96.94 79 ASN A CA 1
ATOM 572 C C . ASN A 1 79 ? -9.602 -3.537 15.253 1.00 96.94 79 ASN A C 1
ATOM 574 O O . ASN A 1 79 ? -10.506 -3.399 16.081 1.00 96.94 79 ASN A O 1
ATOM 578 N N . GLY A 1 80 ? -9.646 -4.509 14.335 1.00 97.56 80 GLY A N 1
ATOM 579 C CA . GLY A 1 80 ? -10.713 -5.516 14.242 1.00 97.56 80 GLY A CA 1
ATOM 580 C C . GLY A 1 80 ? -12.057 -5.011 13.699 1.00 97.56 80 GLY A C 1
ATOM 581 O O . GLY A 1 80 ? -12.997 -5.795 13.593 1.00 97.56 80 GLY A O 1
ATOM 582 N N . GLN A 1 81 ? -12.172 -3.731 13.336 1.00 98.00 81 GLN A N 1
ATOM 583 C CA . GLN A 1 81 ? -13.379 -3.158 12.737 1.00 98.00 81 GLN A CA 1
ATOM 584 C C . GLN A 1 81 ? -13.232 -3.011 11.218 1.00 98.00 81 GLN A C 1
ATOM 586 O O . GLN A 1 81 ? -12.144 -2.659 10.765 1.00 98.00 81 GLN A O 1
ATOM 591 N N . PRO A 1 82 ? -14.296 -3.220 10.419 1.00 98.56 82 PRO A N 1
A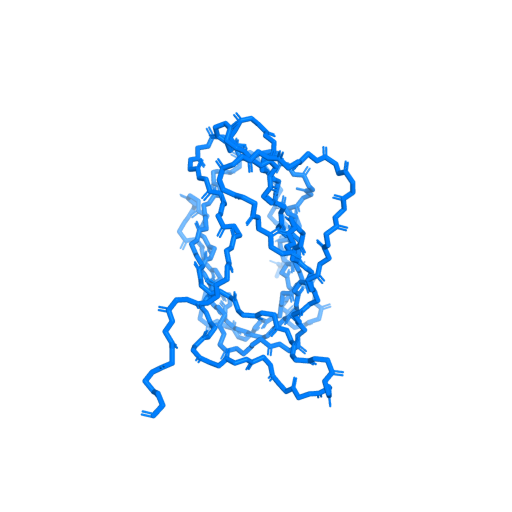TOM 592 C CA . PRO A 1 82 ? -14.222 -3.109 8.963 1.00 98.56 82 PRO A CA 1
ATOM 593 C C . PRO A 1 82 ? -13.662 -1.761 8.497 1.00 98.56 82 PRO A C 1
ATOM 595 O O . PRO A 1 82 ? -14.161 -0.704 8.889 1.00 98.56 82 PRO A O 1
ATOM 598 N N . ALA A 1 83 ? -12.652 -1.811 7.635 1.00 98.50 83 ALA A N 1
ATOM 599 C CA . ALA A 1 83 ? -11.957 -0.646 7.106 1.00 98.50 83 ALA A CA 1
ATOM 600 C C . ALA A 1 83 ? -11.548 -0.861 5.642 1.00 98.50 83 ALA A C 1
ATOM 602 O O . ALA A 1 83 ? -11.537 -1.985 5.134 1.00 98.50 83 ALA A O 1
ATOM 603 N N . ALA A 1 84 ? -11.195 0.227 4.967 1.00 98.56 84 ALA A N 1
ATOM 604 C CA . ALA A 1 84 ? -10.617 0.208 3.629 1.00 98.56 84 ALA A CA 1
ATOM 605 C C . ALA A 1 84 ? -9.302 0.986 3.606 1.00 98.56 84 ALA A C 1
ATOM 607 O O . ALA A 1 84 ? -9.112 1.912 4.398 1.00 98.56 84 ALA A O 1
ATOM 608 N N . ILE A 1 85 ? -8.420 0.624 2.680 1.00 98.69 85 ILE A N 1
ATOM 609 C CA . ILE A 1 85 ? -7.115 1.253 2.494 1.00 98.69 85 ILE A CA 1
ATOM 610 C C . ILE A 1 85 ? -6.874 1.589 1.023 1.00 98.69 85 ILE A C 1
ATOM 612 O O . ILE A 1 85 ? -7.248 0.829 0.129 1.00 98.69 85 ILE A O 1
ATOM 616 N N . THR A 1 86 ? -6.198 2.707 0.786 1.00 98.56 86 THR A N 1
ATOM 617 C CA . THR A 1 86 ? -5.468 2.985 -0.457 1.00 98.56 86 THR A CA 1
ATOM 618 C C . THR A 1 86 ? -4.013 3.236 -0.109 1.00 98.56 86 THR A C 1
ATOM 620 O O . THR A 1 86 ? -3.753 3.928 0.878 1.00 98.56 86 THR A O 1
ATOM 623 N N . PHE A 1 87 ? -3.083 2.704 -0.892 1.00 98.62 87 PHE A N 1
ATOM 624 C CA . PHE A 1 87 ? -1.658 2.841 -0.620 1.00 98.62 87 PHE A CA 1
ATOM 625 C C . PHE A 1 87 ? -0.826 2.877 -1.898 1.00 98.62 87 PHE A C 1
ATOM 627 O O . PHE A 1 87 ? -1.228 2.323 -2.919 1.00 98.62 87 PHE A O 1
ATOM 634 N N . THR A 1 88 ? 0.341 3.500 -1.798 1.00 97.62 88 THR A N 1
ATOM 635 C CA . THR A 1 88 ? 1.403 3.453 -2.799 1.00 97.62 88 THR A CA 1
ATOM 6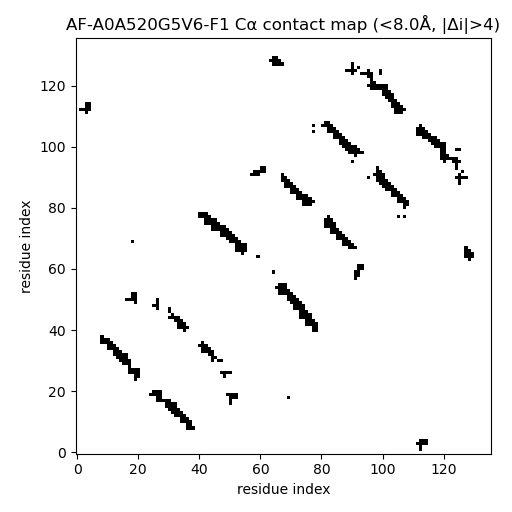36 C C . THR A 1 88 ? 2.694 3.106 -2.075 1.00 97.62 88 THR A C 1
ATOM 638 O O . THR A 1 88 ? 3.074 3.801 -1.128 1.00 97.62 88 THR A O 1
ATOM 641 N N . PHE A 1 89 ? 3.339 2.019 -2.491 1.00 96.75 89 PHE A N 1
ATOM 642 C CA . PHE A 1 89 ? 4.665 1.632 -2.016 1.00 96.75 89 PHE A CA 1
ATOM 643 C C . PHE A 1 89 ? 5.649 1.672 -3.174 1.00 96.75 89 PHE A C 1
ATOM 645 O O . PHE A 1 89 ? 5.352 1.150 -4.248 1.00 96.75 89 PHE A O 1
ATOM 652 N N . THR A 1 90 ? 6.814 2.253 -2.921 1.00 93.94 90 THR A N 1
ATOM 653 C CA . THR A 1 90 ? 7.894 2.366 -3.900 1.00 93.94 90 THR A CA 1
ATOM 654 C C . THR A 1 90 ? 9.112 1.613 -3.384 1.00 93.94 90 THR A C 1
ATOM 656 O O . THR A 1 90 ? 9.473 1.780 -2.217 1.00 93.94 90 THR A O 1
ATOM 659 N N . ASP A 1 91 ? 9.709 0.782 -4.230 1.00 91.56 91 ASP A N 1
ATOM 660 C CA . ASP A 1 91 ? 11.054 0.224 -4.090 1.00 91.56 91 ASP A CA 1
ATOM 661 C C . ASP A 1 91 ? 12.006 1.096 -4.911 1.00 91.56 91 ASP A C 1
ATOM 663 O O . ASP A 1 91 ? 11.975 1.091 -6.139 1.00 91.56 91 ASP A O 1
ATOM 667 N N . GLY A 1 92 ? 12.812 1.900 -4.226 1.00 88.06 92 GLY A N 1
ATOM 668 C CA . GLY A 1 92 ? 13.752 2.818 -4.863 1.00 88.06 92 GLY A CA 1
ATOM 669 C C . GLY A 1 92 ? 15.140 2.213 -5.094 1.00 88.06 92 GLY A C 1
ATOM 670 O O . GLY A 1 92 ? 16.086 2.951 -5.398 1.00 88.06 92 GLY A O 1
ATOM 671 N N . GLY A 1 93 ? 15.286 0.897 -4.914 1.00 80.56 93 GLY A N 1
ATOM 672 C CA . GLY A 1 93 ? 16.537 0.160 -5.020 1.00 80.56 93 GLY A CA 1
ATOM 673 C C . GLY A 1 93 ? 17.432 0.262 -3.782 1.00 80.56 93 GLY A C 1
ATOM 674 O O . GLY A 1 93 ? 17.241 1.069 -2.869 1.00 80.56 93 GLY A O 1
ATOM 675 N N . GLU A 1 94 ? 18.477 -0.562 -3.751 1.00 81.88 94 GLU A N 1
ATOM 676 C CA . GLU A 1 94 ? 19.330 -0.745 -2.580 1.00 81.88 94 GLU A CA 1
ATOM 677 C C . GLU A 1 94 ? 20.175 0.505 -2.266 1.00 81.88 94 GLU A C 1
ATOM 679 O O . GLU A 1 94 ? 20.768 1.109 -3.168 1.00 81.88 94 GLU A O 1
ATOM 684 N N . PRO A 1 95 ? 20.303 0.889 -0.978 1.00 76.56 95 PRO A N 1
ATOM 685 C CA . PRO A 1 95 ? 19.995 0.106 0.228 1.00 76.56 95 PRO A CA 1
ATOM 686 C C . PRO A 1 95 ? 18.548 0.235 0.768 1.00 76.56 95 PRO A C 1
ATOM 688 O O . PRO A 1 95 ? 18.332 -0.003 1.958 1.00 76.56 95 PRO A O 1
ATOM 691 N N . GLY A 1 96 ? 17.571 0.615 -0.059 1.00 78.69 96 GLY A N 1
ATOM 692 C CA . GLY A 1 96 ? 16.170 0.792 0.326 1.00 78.69 96 GLY A CA 1
ATOM 693 C C . GLY A 1 96 ? 15.941 2.153 0.964 1.00 78.69 96 GLY A C 1
ATOM 694 O O . GLY A 1 96 ? 15.353 3.041 0.370 1.00 78.69 96 GLY A O 1
ATOM 695 N N . ASN A 1 97 ? 16.501 2.411 2.146 1.00 79.75 97 ASN A N 1
ATOM 696 C CA . ASN A 1 97 ? 16.464 3.746 2.763 1.00 79.75 97 ASN A CA 1
ATOM 697 C C . ASN A 1 97 ? 17.523 4.685 2.132 1.00 79.75 97 ASN A C 1
ATOM 699 O O . ASN A 1 97 ? 18.704 4.321 2.120 1.00 79.75 97 ASN A O 1
ATOM 703 N N . PRO A 1 98 ? 17.166 5.907 1.679 1.00 82.94 98 PRO A N 1
ATOM 704 C CA . PRO A 1 98 ? 15.867 6.586 1.824 1.00 82.94 98 PRO A CA 1
ATOM 705 C C . PRO A 1 98 ? 14.976 6.526 0.572 1.00 82.94 98 PRO A C 1
ATOM 707 O O . PRO A 1 98 ? 14.055 7.328 0.450 1.00 82.94 98 PRO A O 1
ATOM 710 N N . ASN A 1 99 ? 15.289 5.665 -0.390 1.00 88.19 99 ASN A N 1
ATOM 711 C CA . ASN A 1 99 ? 14.660 5.662 -1.708 1.00 88.19 99 ASN A CA 1
ATOM 712 C C . ASN A 1 99 ? 13.292 4.960 -1.718 1.00 88.19 99 ASN A C 1
ATOM 714 O O . ASN A 1 99 ? 12.435 5.314 -2.521 1.00 88.19 99 ASN A O 1
ATOM 718 N N . ASP A 1 100 ? 13.070 4.015 -0.809 1.00 92.25 100 ASP A N 1
ATOM 719 C CA . ASP A 1 100 ? 11.790 3.355 -0.611 1.00 92.25 100 ASP A CA 1
ATOM 720 C C . ASP A 1 100 ? 10.823 4.302 0.075 1.00 92.25 100 ASP A C 1
ATOM 722 O O . ASP A 1 100 ? 11.119 4.835 1.152 1.00 92.25 100 ASP A O 1
ATOM 726 N N . THR A 1 101 ? 9.637 4.464 -0.503 1.00 94.38 101 THR A N 1
ATOM 727 C CA . THR A 1 101 ? 8.592 5.318 0.060 1.00 94.38 101 THR A CA 1
ATOM 728 C C . THR A 1 101 ? 7.319 4.541 0.347 1.00 94.38 101 THR A C 1
ATOM 730 O O . THR A 1 101 ? 7.019 3.511 -0.265 1.00 94.38 101 THR A O 1
ATOM 733 N N . ALA A 1 102 ? 6.566 5.032 1.329 1.00 96.19 102 ALA A N 1
ATOM 734 C CA . ALA A 1 102 ? 5.233 4.548 1.636 1.00 96.19 102 ALA A CA 1
ATOM 735 C C . ALA A 1 102 ? 4.263 5.719 1.798 1.00 96.19 102 ALA A C 1
ATOM 737 O O . ALA A 1 102 ? 4.550 6.696 2.489 1.00 96.19 102 ALA A O 1
ATOM 738 N N . LEU A 1 103 ? 3.097 5.582 1.177 1.00 96.56 103 LEU A N 1
ATOM 739 C CA . LEU A 1 103 ? 1.941 6.468 1.270 1.00 96.56 103 LEU A CA 1
ATOM 740 C C . LEU A 1 103 ? 0.725 5.586 1.532 1.00 96.56 103 LEU A C 1
ATOM 742 O O . LEU A 1 103 ? 0.527 4.602 0.822 1.00 96.56 103 LEU A O 1
ATOM 746 N N . PHE A 1 104 ? -0.121 5.930 2.502 1.00 97.31 104 PHE A N 1
ATOM 747 C CA . PHE A 1 104 ? -1.398 5.237 2.658 1.00 97.31 104 PHE A CA 1
ATOM 748 C C . PHE A 1 104 ? -2.451 6.051 3.410 1.00 97.31 104 PHE A C 1
ATOM 750 O O . PHE A 1 104 ? 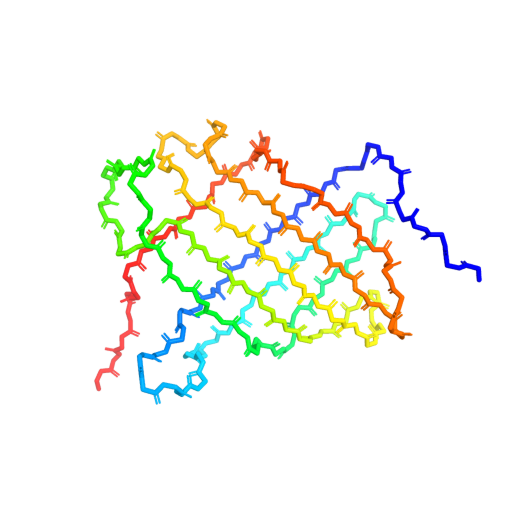-2.166 6.894 4.263 1.00 97.31 104 PHE A O 1
ATOM 757 N N . ILE A 1 105 ? -3.709 5.741 3.114 1.00 97.56 105 ILE A N 1
ATOM 758 C CA . ILE A 1 105 ? -4.889 6.305 3.766 1.00 97.56 105 ILE A CA 1
ATOM 759 C C . ILE A 1 105 ? -5.783 5.147 4.189 1.00 97.56 105 ILE A C 1
ATOM 761 O O . ILE A 1 105 ? -6.133 4.306 3.362 1.00 97.56 105 ILE A O 1
ATOM 765 N N . ILE A 1 106 ? -6.176 5.127 5.463 1.00 97.88 106 ILE A N 1
ATOM 766 C CA . ILE A 1 106 ? -7.135 4.158 6.003 1.00 97.88 106 ILE A CA 1
ATOM 767 C C . ILE A 1 106 ? -8.437 4.887 6.313 1.00 97.88 106 ILE A C 1
ATOM 769 O O . ILE A 1 106 ? -8.450 5.929 6.978 1.00 97.88 106 ILE A O 1
ATOM 773 N N . THR A 1 107 ? -9.541 4.305 5.856 1.00 98.06 107 THR A N 1
ATOM 774 C CA . THR A 1 107 ? -10.894 4.793 6.112 1.00 98.06 107 THR A CA 1
ATOM 775 C C . THR A 1 107 ? -11.715 3.760 6.871 1.00 98.06 107 THR A C 1
ATOM 777 O O . THR A 1 107 ? -11.610 2.557 6.638 1.00 98.06 107 THR A O 1
ATOM 780 N N . GLN A 1 108 ? -12.569 4.236 7.770 1.00 96.56 108 GLN A N 1
ATOM 781 C CA . GLN A 1 108 ? -13.509 3.429 8.536 1.00 96.56 108 GLN A CA 1
ATOM 782 C C . GLN A 1 108 ? -14.876 4.113 8.493 1.00 96.56 108 GLN A C 1
ATOM 784 O O . GLN A 1 108 ? -14.978 5.316 8.729 1.00 96.56 108 GLN A O 1
ATOM 789 N N . ALA A 1 109 ? -15.928 3.368 8.139 1.00 94.75 109 ALA A N 1
ATOM 790 C CA . ALA A 1 109 ? -17.279 3.914 7.943 1.00 94.75 109 ALA A CA 1
ATOM 791 C C . ALA A 1 109 ? -17.323 5.159 7.019 1.00 94.75 109 ALA A C 1
ATOM 793 O O . ALA A 1 109 ? -18.065 6.110 7.259 1.00 94.75 109 ALA A O 1
ATOM 794 N N . GLY A 1 110 ? -16.492 5.165 5.969 1.00 91.31 110 GLY A N 1
ATOM 795 C CA . GLY A 1 110 ? -16.404 6.263 5.001 1.00 91.31 110 GLY A CA 1
ATOM 796 C C . GLY A 1 110 ? -15.684 7.519 5.506 1.00 91.31 110 GLY A C 1
ATOM 797 O O . GLY A 1 110 ? -15.705 8.534 4.818 1.00 91.31 110 GLY A O 1
ATOM 798 N N . GLN A 1 111 ? -15.061 7.476 6.685 1.00 95.25 111 GLN A N 1
ATOM 799 C CA . GLN A 1 111 ? -14.261 8.571 7.235 1.00 95.25 111 GLN A CA 1
ATOM 800 C C . GLN A 1 111 ? -12.787 8.182 7.262 1.00 95.25 111 GLN A C 1
ATOM 802 O O . GLN A 1 111 ? -12.451 7.066 7.655 1.00 95.25 111 GLN A O 1
ATOM 807 N N . THR A 1 112 ? -11.899 9.101 6.886 1.00 95.75 112 THR A N 1
ATOM 808 C CA . THR A 1 112 ? -10.457 8.912 7.079 1.00 95.75 112 THR A CA 1
ATOM 809 C C . THR A 1 112 ? -10.151 8.846 8.567 1.00 95.75 112 THR A C 1
ATOM 811 O O . THR A 1 112 ? -10.508 9.754 9.315 1.00 95.75 112 THR A O 1
ATOM 814 N N . VAL A 1 113 ? -9.489 7.772 8.988 1.00 94.50 113 VAL A N 1
ATOM 815 C CA . VAL A 1 113 ? -8.988 7.615 10.359 1.00 94.50 113 VAL A CA 1
ATOM 816 C C . VAL A 1 113 ? -7.479 7.816 10.394 1.00 94.50 113 VAL A C 1
ATOM 818 O O . VAL A 1 113 ? -6.987 8.539 11.255 1.00 94.50 113 VAL A O 1
ATOM 821 N N . VAL A 1 114 ? -6.754 7.302 9.397 1.00 94.06 114 VAL A N 1
ATOM 822 C CA . VAL A 1 114 ? -5.307 7.494 9.249 1.00 94.06 114 VAL A CA 1
ATOM 823 C C . VAL A 1 114 ? -5.002 8.094 7.884 1.00 94.06 114 VAL A C 1
ATOM 825 O O . VAL A 1 114 ? -5.523 7.635 6.869 1.00 94.06 114 VAL A O 1
ATOM 828 N N . SER A 1 115 ? -4.122 9.091 7.866 1.00 94.00 115 SER A N 1
ATOM 829 C CA . SER A 1 115 ? -3.548 9.664 6.651 1.00 94.00 115 SER A CA 1
ATOM 830 C C . SER A 1 115 ? -2.038 9.759 6.831 1.00 94.00 115 SER A C 1
ATOM 832 O O . SER A 1 115 ? -1.548 10.668 7.499 1.00 94.00 115 SER A O 1
ATOM 834 N N . CYS A 1 116 ? -1.304 8.815 6.251 1.00 91.75 116 CYS A N 1
ATOM 835 C CA . CYS A 1 116 ? 0.150 8.834 6.216 1.00 91.75 116 CYS A CA 1
ATOM 836 C C . CYS A 1 116 ? 0.571 9.315 4.829 1.00 91.75 116 CYS A C 1
ATOM 838 O O . CYS A 1 116 ? 0.401 8.581 3.861 1.00 91.75 116 CYS A O 1
ATOM 840 N N . GLY A 1 117 ? 1.035 10.565 4.731 1.00 91.06 117 GLY A N 1
ATOM 841 C CA . GLY A 1 117 ? 1.572 11.106 3.481 1.00 91.06 117 GLY A CA 1
ATOM 842 C C . GLY A 1 117 ? 2.826 10.353 3.040 1.00 91.06 117 GLY A C 1
ATOM 843 O O . GLY A 1 117 ? 3.433 9.651 3.845 1.00 91.06 117 GLY A O 1
ATOM 844 N N . GLU A 1 118 ? 3.211 10.521 1.776 1.00 93.12 118 GLU A N 1
ATOM 845 C CA . GLU A 1 118 ? 4.398 9.862 1.240 1.00 93.12 118 GLU A CA 1
ATOM 846 C C . GLU A 1 118 ? 5.634 10.229 2.066 1.00 93.12 118 GLU A C 1
ATOM 848 O O . GLU A 1 118 ? 5.949 11.408 2.255 1.00 93.12 118 GLU A O 1
ATOM 853 N N . ALA A 1 119 ? 6.314 9.208 2.580 1.00 92.25 119 ALA A N 1
ATOM 854 C CA . ALA A 1 119 ? 7.518 9.365 3.376 1.00 92.25 119 ALA A CA 1
ATOM 855 C C . ALA A 1 119 ? 8.524 8.246 3.070 1.00 92.25 119 ALA A C 1
ATOM 857 O O . ALA A 1 119 ? 8.109 7.110 2.819 1.00 92.25 119 ALA A O 1
ATOM 858 N N . PRO A 1 120 ? 9.835 8.541 3.130 1.00 93.44 120 PRO A N 1
ATOM 859 C CA . PRO A 1 120 ? 10.865 7.526 2.989 1.00 93.44 120 PRO A CA 1
ATOM 860 C C . PRO A 1 120 ? 10.860 6.563 4.180 1.00 93.44 120 PRO A C 1
ATOM 862 O O . PRO A 1 120 ? 10.594 6.959 5.324 1.00 93.44 120 PRO A O 1
ATOM 865 N N . LEU A 1 121 ? 11.212 5.301 3.934 1.00 92.38 121 LEU A N 1
ATOM 866 C CA . LEU A 1 121 ? 11.436 4.339 5.004 1.00 92.38 121 LEU A CA 1
ATOM 867 C C . LEU A 1 121 ? 12.602 4.793 5.881 1.00 92.38 121 LEU A C 1
ATOM 869 O O . LEU A 1 121 ? 13.685 5.125 5.409 1.00 92.38 121 LEU A O 1
ATOM 873 N N . THR A 1 122 ? 12.396 4.757 7.196 1.00 92.06 122 THR A N 1
ATOM 874 C CA . THR A 1 122 ? 13.475 5.000 8.169 1.00 92.06 122 THR A CA 1
ATOM 875 C C . THR A 1 122 ? 14.260 3.726 8.487 1.00 92.06 122 THR A C 1
ATOM 877 O O . THR A 1 122 ? 15.431 3.802 8.856 1.00 92.06 122 THR A O 1
ATOM 880 N N . PHE A 1 123 ? 13.637 2.556 8.316 1.00 90.62 123 PHE A N 1
ATOM 881 C CA . PHE A 1 123 ? 14.211 1.225 8.523 1.00 90.62 123 PHE A CA 1
ATOM 882 C C . PHE A 1 123 ? 13.523 0.212 7.601 1.00 90.62 123 PHE A C 1
ATOM 884 O O . PHE A 1 123 ? 12.364 0.409 7.239 1.00 90.62 123 PHE A O 1
ATOM 891 N N . GLY A 1 124 ? 14.189 -0.913 7.335 1.00 89.38 124 GLY A N 1
ATOM 892 C CA . GLY A 1 124 ? 13.662 -1.959 6.455 1.00 89.38 124 GLY A CA 1
ATOM 893 C C . GLY A 1 124 ? 13.983 -1.694 4.987 1.00 89.38 124 GLY A C 1
ATOM 894 O O . 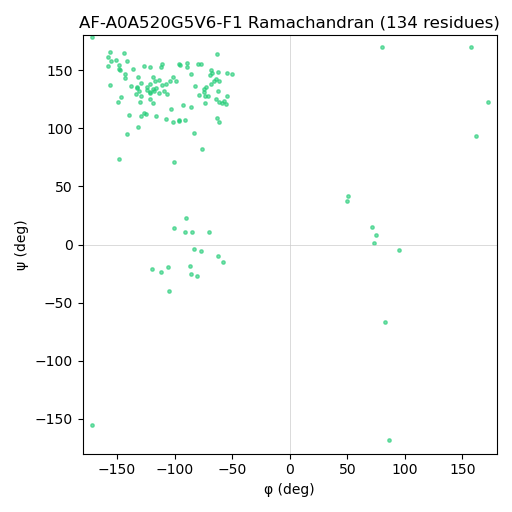GLY A 1 124 ? 14.843 -0.867 4.691 1.00 89.38 124 GLY A O 1
ATOM 895 N N . ASN A 1 125 ? 13.333 -2.455 4.111 1.00 90.00 125 ASN A N 1
ATOM 896 C CA . ASN A 1 125 ? 13.536 -2.421 2.668 1.00 90.00 125 ASN A CA 1
ATOM 897 C C . ASN A 1 125 ? 12.271 -2.947 1.971 1.00 90.00 125 ASN A C 1
ATOM 899 O O . ASN A 1 125 ? 11.698 -3.944 2.426 1.00 90.00 125 ASN A O 1
ATOM 903 N N . HIS A 1 126 ? 11.842 -2.300 0.896 1.00 92.94 126 HIS A N 1
ATOM 904 C CA . HIS A 1 126 ? 10.921 -2.862 -0.083 1.00 92.94 126 HIS A CA 1
ATOM 905 C C . HIS A 1 126 ? 11.722 -3.651 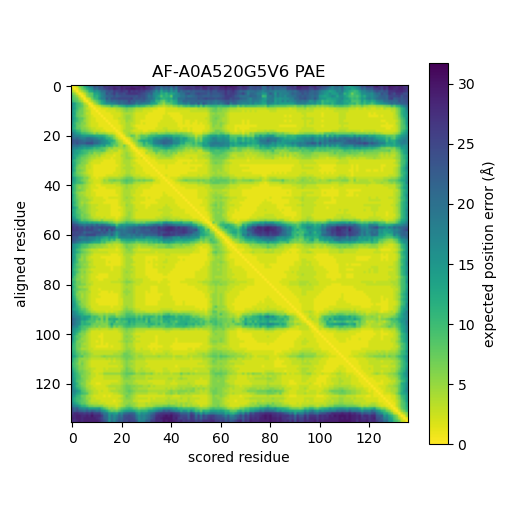-1.117 1.00 92.94 126 HIS A C 1
ATOM 907 O O . HIS A 1 126 ? 12.879 -3.354 -1.383 1.00 92.94 126 HIS A O 1
ATOM 913 N N . GLN A 1 127 ? 11.142 -4.728 -1.641 1.00 91.06 127 GLN A N 1
ATOM 914 C CA . GLN A 1 127 ? 11.821 -5.586 -2.609 1.00 91.06 127 GLN A CA 1
ATOM 915 C C . GLN A 1 127 ? 10.819 -6.030 -3.666 1.00 91.06 127 GLN A C 1
ATOM 917 O O . GLN A 1 127 ? 10.076 -6.995 -3.478 1.00 91.06 127 GLN A O 1
ATOM 922 N N . ALA A 1 128 ? 10.784 -5.309 -4.777 1.00 90.94 128 ALA A N 1
ATOM 923 C CA . ALA A 1 128 ? 10.080 -5.720 -5.970 1.00 90.94 128 ALA A CA 1
ATOM 924 C C . ALA A 1 128 ? 10.868 -6.841 -6.657 1.00 90.94 128 ALA A C 1
ATOM 926 O O . ALA A 1 128 ? 12.083 -6.788 -6.837 1.00 90.94 128 ALA A O 1
ATOM 927 N N . HIS A 1 129 ? 10.175 -7.900 -7.060 1.00 88.75 129 HIS A N 1
ATOM 928 C CA . HIS A 1 129 ? 10.798 -8.997 -7.787 1.00 88.75 129 HIS A CA 1
ATOM 929 C C . HIS A 1 129 ? 9.767 -9.763 -8.612 1.00 88.75 129 HIS A C 1
ATOM 931 O O . HIS A 1 129 ? 8.555 -9.650 -8.429 1.00 88.75 129 HIS A O 1
ATOM 937 N N . LYS A 1 130 ? 10.251 -10.590 -9.544 1.00 87.00 130 LYS A N 1
ATOM 938 C CA . LYS A 1 130 ? 9.396 -11.582 -10.208 1.00 87.00 130 LYS A CA 1
ATOM 939 C C . LYS A 1 130 ? 8.945 -12.614 -9.179 1.00 87.00 130 LYS A C 1
ATOM 941 O O . LYS A 1 130 ? 9.756 -13.044 -8.361 1.00 87.00 130 LYS A O 1
ATOM 946 N N . ALA A 1 131 ? 7.694 -13.059 -9.258 1.00 78.44 131 ALA A N 1
ATOM 947 C CA . ALA A 1 131 ? 7.215 -14.156 -8.424 1.00 78.44 131 ALA A CA 1
ATOM 948 C C . ALA A 1 131 ? 8.114 -15.394 -8.609 1.00 78.44 131 ALA A C 1
ATOM 950 O O . ALA A 1 131 ? 8.276 -15.904 -9.721 1.00 78.44 131 ALA A O 1
ATOM 951 N N . THR A 1 132 ? 8.722 -15.875 -7.527 1.00 65.38 132 THR A N 1
ATOM 952 C CA . THR A 1 132 ? 9.570 -17.073 -7.516 1.00 65.38 132 THR A CA 1
ATOM 953 C C . THR A 1 132 ? 8.767 -18.251 -6.977 1.00 65.38 132 THR A C 1
ATOM 955 O O . THR A 1 132 ? 8.978 -18.730 -5.870 1.00 65.38 132 THR A O 1
ATOM 958 N N . GLY A 1 133 ? 7.809 -18.739 -7.766 1.00 50.47 133 GLY A N 1
ATOM 959 C CA . GLY A 1 133 ? 7.017 -19.894 -7.354 1.00 50.47 133 GLY A CA 1
ATOM 960 C C . GLY A 1 133 ? 5.718 -20.063 -8.120 1.00 50.47 133 GLY A C 1
ATOM 961 O O . GLY A 1 133 ? 4.670 -19.584 -7.714 1.00 50.47 133 GLY A O 1
ATOM 962 N N . SER A 1 134 ? 5.762 -20.857 -9.181 1.00 40.91 134 SER A N 1
ATOM 963 C CA . SER A 1 134 ? 4.620 -21.685 -9.554 1.00 40.91 134 SER A CA 1
ATOM 964 C C . SER A 1 134 ? 5.185 -23.082 -9.731 1.00 40.91 134 SER A C 1
ATOM 966 O O . SER A 1 134 ? 5.966 -23.320 -10.652 1.00 40.91 134 SER A O 1
ATOM 968 N N . LYS A 1 135 ? 4.850 -24.016 -8.836 1.00 37.03 135 LYS A N 1
ATOM 969 C CA . LYS A 1 135 ? 4.849 -25.408 -9.283 1.00 37.03 135 LYS A CA 1
ATOM 970 C C . LYS A 1 135 ? 3.763 -25.463 -10.357 1.00 37.03 135 LYS A C 1
ATOM 972 O O . LYS A 1 135 ? 2.600 -25.239 -10.031 1.00 37.03 135 LYS A O 1
ATOM 977 N N . GLN A 1 136 ? 4.187 -25.616 -11.612 1.00 37.44 136 GLN A N 1
ATOM 978 C CA . GLN A 1 136 ? 3.322 -26.133 -12.671 1.00 37.44 136 GLN A CA 1
ATOM 979 C C . GLN A 1 136 ? 2.685 -27.447 -12.217 1.00 37.44 136 GLN A C 1
ATOM 981 O O . GLN A 1 136 ? 3.353 -28.186 -11.450 1.00 37.44 136 GLN A O 1
#

Secondary structure (DSSP, 8-state):
------S---EEEEEE--PPPTTSPPPPSP-EEEEEETTS-EEEEEEEEEEEEE--TT--PSSPPS-SEEEEEEEEEETTEEEEEEEEEE---TT-TTT-EEEEEEEETTEEEEEEEEEE-SSS------------

Foldseek 3Di:
DQDQPDDPWDKDKDWDFAADDPVRDAGDDDTWMKMATPVGKIWTFDGKPHWHFAADPQDADPPGAPGFKTWTKGWTDTNNATKIKTKMWGQQDPPQPFRIWIWMWIGHPNHTRYGDHIGGDPDDGDDHHDDPDDPD

Solvent-accessible surface area (backbone atoms only — not comparable to full-atom values): 7823 Å² total; per-residue (Å²): 135,86,66,60,66,78,76,99,65,58,70,52,72,53,74,47,78,41,55,39,48,95,84,76,48,76,43,57,80,75,58,44,41,40,40,39,37,76,87,74,50,37,38,41,49,73,42,75,77,41,35,49,64,40,63,66,95,83,53,86,43,90,75,80,39,87,33,34,34,41,43,35,27,32,37,28,26,45,76,86,37,72,23,36,41,41,35,39,42,32,30,38,33,84,78,12,54,66,52,11,32,43,28,38,37,34,29,43,92,90,36,74,41,38,70,45,67,79,40,56,38,91,70,72,68,58,82,57,62,75,88,90,78,74,87,125